Protein AF-A0A6A5WB95-F1 (afdb_monomer_lite)

pLDDT: mean 87.13, std 12.78, range [37.34, 97.69]

Secondary structure (DSSP, 8-state):
--HHHHHHHH--EEEEE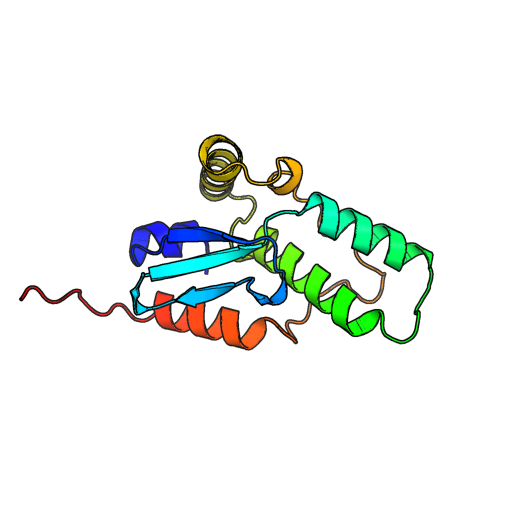S-GGGTTEEEGGGTEEEEE--HHHHHHHHHHHHHT---TTHHHHHHHHHHHHHIIIIIIS-SSHHHHHHHHHHHHHH---GGGG---TTTT--TT-SS---SSSHHHHHHHHHHHH--------

Sequence (141 aa):
LTARKLKRVHGMRSQGTNDMRKHLSLYPETKIVRLYHHSSSLKEYLLVTNESGRIDGDSILRQLALETLDSLQKVLFPLDHKSMILLKSMVLIKNWDPDCVECNSIEYRREDEKEIRYHYLSDRLMALFGEAENRRPHGTW

Structure (mmCIF, N/CA/C/O backbone):
data_AF-A0A6A5WB95-F1
#
_entry.id   AF-A0A6A5WB95-F1
#
loop_
_atom_site.group_PDB
_atom_site.id
_atom_site.type_symbol
_atom_site.label_atom_id
_atom_site.label_alt_id
_atom_site.label_comp_id
_atom_site.label_asym_id
_atom_site.label_entity_id
_atom_site.label_seq_id
_atom_site.pdbx_PDB_ins_code
_atom_site.Cartn_x
_atom_site.Cartn_y
_atom_site.Cartn_z
_atom_site.occupancy
_atom_site.B_iso_or_equiv
_atom_site.auth_seq_id
_atom_site.auth_comp_id
_atom_site.auth_asym_id
_atom_site.auth_atom_id
_atom_site.pdbx_PDB_model_num
ATOM 1 N N . LEU A 1 1 ? -10.510 -3.117 0.787 1.00 84.75 1 LEU A N 1
ATOM 2 C CA . LEU A 1 1 ? -9.758 -2.890 2.048 1.00 84.75 1 LEU A CA 1
ATOM 3 C C . LEU A 1 1 ? -9.152 -1.484 2.002 1.00 84.75 1 LEU A C 1
ATOM 5 O O . LEU A 1 1 ? -8.748 -1.135 0.914 1.00 84.75 1 LEU A O 1
ATOM 9 N N . THR A 1 2 ? -9.124 -0.666 3.070 1.00 91.12 2 THR A N 1
ATOM 10 C CA . THR A 1 2 ? -8.374 0.626 3.082 1.00 91.12 2 THR A CA 1
ATOM 11 C C . THR A 1 2 ? -7.753 0.883 4.454 1.00 91.12 2 THR A C 1
ATOM 13 O O . THR A 1 2 ? -8.318 0.447 5.460 1.00 91.12 2 THR A O 1
ATOM 16 N N . ALA A 1 3 ? -6.656 1.646 4.539 1.00 88.88 3 ALA A N 1
ATOM 17 C CA . ALA A 1 3 ? -6.012 2.000 5.812 1.00 88.88 3 ALA A CA 1
ATOM 18 C C . ALA A 1 3 ? -6.985 2.698 6.776 1.00 88.88 3 ALA A C 1
ATOM 20 O O . ALA A 1 3 ? -6.964 2.472 7.986 1.00 88.88 3 ALA A O 1
ATOM 21 N N . ARG A 1 4 ? -7.916 3.490 6.231 1.00 90.06 4 ARG A N 1
ATOM 22 C CA . ARG A 1 4 ? -9.004 4.099 7.003 1.00 90.06 4 ARG A CA 1
ATOM 23 C C . ARG A 1 4 ? -9.938 3.056 7.614 1.00 90.06 4 ARG A C 1
ATOM 25 O O . ARG A 1 4 ? -10.299 3.190 8.780 1.00 90.06 4 ARG A O 1
ATOM 32 N N . LYS A 1 5 ? -10.369 2.054 6.837 1.00 86.75 5 LYS A N 1
ATOM 33 C CA . LYS A 1 5 ? -11.230 0.970 7.340 1.00 86.75 5 LYS A CA 1
ATOM 34 C C . LYS A 1 5 ? -10.500 0.164 8.417 1.00 86.75 5 LYS A C 1
ATOM 36 O O . LYS A 1 5 ? -11.074 -0.031 9.481 1.00 86.75 5 LYS A O 1
ATOM 41 N N . LEU A 1 6 ? -9.229 -0.176 8.187 1.00 86.38 6 LEU A N 1
ATOM 42 C CA . LEU A 1 6 ? -8.376 -0.864 9.163 1.00 86.38 6 LEU A CA 1
ATOM 43 C C . LEU A 1 6 ? -8.292 -0.093 10.491 1.00 86.38 6 LEU A C 1
ATOM 45 O O . LEU A 1 6 ? -8.568 -0.650 11.552 1.00 86.38 6 LEU A O 1
ATOM 49 N N . LYS A 1 7 ? -8.012 1.216 10.432 1.00 86.56 7 LYS A N 1
ATOM 50 C CA . LYS A 1 7 ? -7.930 2.072 11.625 1.00 86.56 7 LYS A CA 1
ATOM 51 C C . LYS A 1 7 ? -9.268 2.222 12.345 1.00 86.56 7 LYS A C 1
ATOM 53 O O . LYS A 1 7 ? -9.331 2.087 13.560 1.00 86.56 7 LYS A O 1
ATOM 58 N N . ARG A 1 8 ? -10.333 2.547 11.607 1.00 83.19 8 ARG A N 1
ATOM 59 C CA . ARG A 1 8 ? -11.622 2.944 12.193 1.00 83.19 8 ARG A CA 1
ATOM 60 C C . ARG A 1 8 ? -12.456 1.763 12.675 1.00 83.19 8 ARG A C 1
ATOM 62 O O . ARG A 1 8 ? -13.124 1.889 13.689 1.00 83.19 8 ARG A O 1
ATOM 69 N N . VAL A 1 9 ? -12.481 0.671 11.916 1.00 74.62 9 VAL A N 1
ATOM 70 C CA . VAL A 1 9 ? -13.396 -0.453 12.174 1.00 74.62 9 VAL A CA 1
ATOM 71 C C . VAL A 1 9 ? -12.731 -1.515 13.050 1.00 74.62 9 VAL A C 1
ATOM 73 O O . VAL A 1 9 ? -13.402 -2.093 13.893 1.00 74.62 9 VAL A O 1
ATOM 76 N N . HIS A 1 10 ? -11.415 -1.714 12.917 1.00 73.50 10 HIS A N 1
ATOM 77 C CA . HIS A 1 10 ? -10.697 -2.807 13.592 1.00 73.50 10 HIS A CA 1
ATOM 78 C C . HIS A 1 10 ? -9.693 -2.326 14.646 1.00 73.50 10 HIS A C 1
ATOM 80 O O . HIS A 1 10 ? -8.992 -3.131 15.256 1.00 73.50 10 HIS A O 1
ATOM 86 N N . GLY A 1 11 ? -9.584 -1.008 14.859 1.00 83.19 11 GLY A N 1
ATOM 87 C CA . GLY A 1 11 ? -8.620 -0.427 15.797 1.00 83.19 11 GLY A CA 1
ATOM 88 C C . GLY A 1 11 ? -7.160 -0.692 15.418 1.00 83.19 11 GLY A C 1
ATOM 89 O O . GLY A 1 11 ? -6.276 -0.559 16.265 1.00 83.19 11 GLY A O 1
ATOM 90 N N . MET A 1 12 ? -6.889 -1.078 14.167 1.00 89.06 12 MET A N 1
ATOM 91 C CA . MET A 1 12 ? -5.533 -1.383 13.729 1.00 89.06 12 MET A CA 1
ATOM 92 C C . MET A 1 12 ? -4.704 -0.117 13.556 1.00 89.06 12 MET A C 1
ATOM 94 O O . MET A 1 12 ? -5.178 0.919 13.081 1.00 89.06 12 MET A O 1
ATOM 98 N N . ARG A 1 13 ? -3.422 -0.206 13.898 1.00 90.62 13 ARG A N 1
ATOM 99 C CA . ARG A 1 13 ? -2.470 0.894 13.770 1.00 90.62 13 ARG A CA 1
ATOM 100 C C . ARG A 1 13 ? -1.468 0.596 12.666 1.00 90.62 13 ARG A C 1
ATOM 102 O O . ARG A 1 13 ? -0.736 -0.385 12.714 1.00 90.62 13 ARG A O 1
ATOM 109 N N . SER A 1 14 ? -1.395 1.501 11.700 1.00 92.88 14 SER A N 1
ATOM 110 C CA . SER A 1 14 ? -0.343 1.504 10.686 1.00 92.88 14 SER A CA 1
ATOM 111 C C . SER A 1 14 ? 0.994 1.909 11.308 1.00 92.88 14 SER A C 1
ATOM 113 O O . SER A 1 14 ? 1.080 2.985 11.910 1.00 92.88 14 SER A O 1
ATOM 115 N N . GLN A 1 15 ? 2.039 1.105 11.139 1.00 95.06 15 GLN A N 1
ATOM 116 C CA . GLN A 1 15 ? 3.405 1.441 11.543 1.00 95.06 15 GLN A CA 1
ATOM 117 C C . GLN A 1 15 ? 4.335 1.402 10.331 1.00 95.06 15 GLN A C 1
ATOM 119 O O . GLN A 1 15 ? 4.305 0.441 9.568 1.00 95.06 15 GLN A O 1
ATOM 124 N N . GLY A 1 16 ? 5.160 2.43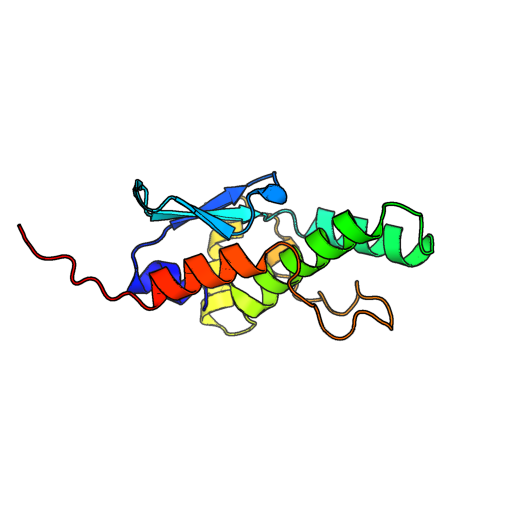8 10.166 1.00 95.56 16 GLY A N 1
ATOM 125 C CA . GLY A 1 16 ? 6.159 2.486 9.100 1.00 95.56 16 GLY A CA 1
ATOM 126 C C . GLY A 1 16 ? 7.191 1.357 9.218 1.00 95.56 16 GLY A C 1
ATOM 127 O O . GLY A 1 16 ? 7.504 0.913 10.325 1.00 95.56 16 GLY A O 1
ATOM 128 N N . THR A 1 17 ? 7.714 0.878 8.092 1.00 96.50 17 THR A N 1
ATOM 129 C CA . THR A 1 17 ? 8.856 -0.045 8.049 1.00 96.50 17 THR A CA 1
ATOM 130 C C . THR A 1 17 ? 9.808 0.312 6.914 1.00 96.50 17 THR A C 1
ATOM 132 O O . THR A 1 17 ? 9.370 0.735 5.850 1.00 96.50 17 THR A O 1
ATOM 135 N N . ASN A 1 18 ? 11.101 0.070 7.126 1.00 95.75 18 ASN A N 1
ATOM 136 C CA . ASN A 1 18 ? 12.150 0.244 6.113 1.00 95.75 18 ASN A CA 1
ATOM 137 C C . ASN A 1 18 ? 12.435 -1.061 5.348 1.00 95.75 18 ASN A C 1
ATOM 139 O O . ASN A 1 18 ? 13.330 -1.121 4.517 1.00 95.75 18 ASN A O 1
ATOM 143 N N . ASP A 1 19 ? 11.687 -2.121 5.656 1.00 94.44 19 ASP A N 1
ATOM 144 C CA . ASP A 1 19 ? 11.827 -3.447 5.062 1.00 94.44 19 ASP A CA 1
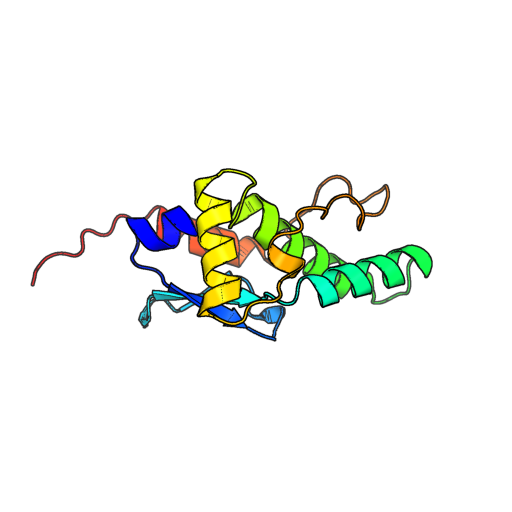ATOM 145 C C . ASP A 1 19 ? 10.579 -3.772 4.231 1.00 94.44 19 ASP A C 1
ATOM 147 O O . ASP A 1 19 ? 9.499 -3.986 4.796 1.00 94.44 19 ASP A O 1
ATOM 151 N N . MET A 1 20 ? 10.722 -3.798 2.899 1.00 92.94 20 MET A N 1
ATOM 152 C CA . MET A 1 20 ? 9.633 -4.134 1.968 1.00 92.94 20 MET A CA 1
ATOM 153 C C . MET A 1 20 ? 9.065 -5.526 2.246 1.00 92.94 20 MET A C 1
ATOM 155 O O . MET A 1 20 ? 7.860 -5.740 2.135 1.00 92.94 20 MET A O 1
ATOM 159 N N . ARG A 1 21 ? 9.896 -6.466 2.719 1.00 91.25 21 ARG A N 1
ATOM 160 C CA . ARG A 1 21 ? 9.457 -7.821 3.074 1.00 91.25 21 ARG A CA 1
ATOM 161 C C . ARG A 1 21 ? 8.530 -7.834 4.276 1.00 91.25 21 ARG A C 1
ATOM 163 O O . ARG A 1 21 ? 7.938 -8.874 4.537 1.00 91.25 21 ARG A O 1
ATOM 170 N N . LYS A 1 22 ? 8.362 -6.720 4.993 1.00 95.19 22 LYS A N 1
ATOM 171 C CA . LYS A 1 22 ? 7.384 -6.557 6.080 1.00 95.19 22 LYS A CA 1
ATOM 172 C C . LYS A 1 22 ? 6.167 -5.731 5.668 1.00 95.19 22 LYS A C 1
ATOM 174 O O . LYS A 1 22 ? 5.285 -5.525 6.494 1.00 95.19 22 LYS A O 1
ATOM 179 N N . HIS A 1 23 ? 6.091 -5.244 4.428 1.00 97.12 23 HIS A N 1
ATOM 180 C CA . HIS A 1 23 ? 4.909 -4.528 3.952 1.00 97.12 23 HIS A CA 1
ATOM 181 C C . HIS A 1 23 ? 3.671 -5.443 4.042 1.00 97.12 23 HIS A C 1
ATOM 183 O O . HIS A 1 23 ? 3.728 -6.621 3.682 1.00 97.12 23 HIS A O 1
ATOM 189 N N . LEU A 1 24 ? 2.575 -4.907 4.585 1.00 96.62 24 LEU A N 1
ATOM 190 C CA . LEU A 1 24 ? 1.312 -5.596 4.894 1.00 96.62 24 LEU A CA 1
ATOM 191 C C . LEU A 1 24 ? 1.394 -6.714 5.940 1.00 96.62 24 LEU A C 1
ATOM 193 O O . LEU A 1 24 ? 0.411 -7.422 6.144 1.00 96.62 24 LEU A O 1
ATOM 197 N N . SER A 1 25 ? 2.513 -6.875 6.647 1.00 95.25 25 SER A N 1
ATOM 198 C CA . SER A 1 25 ? 2.570 -7.830 7.755 1.00 95.25 25 SER A CA 1
ATOM 199 C C . SER A 1 25 ? 1.660 -7.368 8.896 1.00 95.25 25 SER A C 1
ATOM 201 O O . SER A 1 25 ? 1.870 -6.295 9.475 1.00 95.25 25 SER A O 1
ATOM 203 N N . LEU A 1 26 ? 0.654 -8.187 9.204 1.00 93.00 26 LEU A N 1
ATOM 204 C CA . LEU A 1 26 ? -0.259 -8.018 10.329 1.00 93.00 26 LEU A CA 1
ATOM 205 C C . LEU A 1 26 ? 0.312 -8.709 11.570 1.00 93.00 26 LEU A C 1
ATOM 207 O O . LEU A 1 26 ? 0.716 -9.867 11.513 1.00 93.00 26 LEU A O 1
ATOM 211 N N . TYR A 1 27 ? 0.287 -8.003 12.695 1.00 91.75 27 TYR A N 1
ATOM 212 C CA . TYR A 1 27 ? 0.596 -8.523 14.023 1.00 91.75 27 TYR A CA 1
ATOM 213 C C . TYR A 1 27 ? -0.695 -8.495 14.852 1.00 91.75 27 TYR A C 1
ATOM 215 O O . TYR A 1 27 ? -0.996 -7.449 15.441 1.00 91.75 27 TYR A O 1
ATOM 223 N N . PRO A 1 28 ? -1.474 -9.597 14.886 1.00 86.00 28 PRO A N 1
ATOM 224 C CA . PRO A 1 28 ? -2.806 -9.618 15.495 1.00 86.00 28 PRO A CA 1
ATOM 225 C C . PRO A 1 28 ? -2.798 -9.191 16.965 1.00 86.00 28 PRO A C 1
ATOM 227 O O . PRO A 1 28 ? -3.581 -8.330 17.356 1.00 86.00 28 PRO A O 1
ATOM 230 N N . GLU A 1 29 ? -1.824 -9.686 17.734 1.00 87.25 29 GLU A N 1
ATOM 231 C CA . GLU A 1 29 ? -1.670 -9.414 19.173 1.00 87.25 29 GLU A CA 1
ATOM 232 C C . GLU A 1 29 ? -1.581 -7.920 19.505 1.00 87.25 29 GLU A C 1
ATOM 234 O O . GLU A 1 29 ? -2.099 -7.442 20.509 1.00 87.25 29 GLU A O 1
ATOM 239 N N . THR A 1 30 ? -0.928 -7.148 18.635 1.00 89.62 30 THR A N 1
ATOM 240 C CA . THR A 1 30 ? -0.709 -5.708 18.847 1.00 89.62 30 THR A CA 1
ATOM 241 C C . THR A 1 30 ? -1.614 -4.836 17.980 1.00 89.62 30 THR A C 1
ATOM 243 O O . THR A 1 30 ? -1.583 -3.603 18.095 1.00 89.62 30 THR A O 1
ATOM 246 N N . LYS A 1 31 ? -2.409 -5.468 17.104 1.00 90.44 31 LYS A N 1
ATOM 247 C CA . LYS A 1 31 ? -3.193 -4.845 16.032 1.00 90.44 31 LYS A CA 1
ATOM 248 C C . LYS A 1 31 ? -2.357 -3.889 15.175 1.00 90.44 31 LYS A C 1
ATOM 250 O O . LYS A 1 31 ? -2.821 -2.812 14.797 1.00 90.44 31 LYS A O 1
ATOM 255 N N . ILE A 1 32 ? -1.101 -4.242 14.903 1.00 93.50 32 ILE A N 1
ATOM 256 C CA . ILE A 1 32 ? -0.190 -3.424 14.092 1.00 93.50 32 ILE A CA 1
ATOM 257 C C . ILE A 1 32 ? -0.107 -3.988 12.678 1.00 93.50 32 ILE A C 1
ATOM 259 O O . ILE A 1 32 ? 0.070 -5.188 12.492 1.00 93.50 32 ILE A O 1
ATOM 263 N N . VAL A 1 33 ? -0.171 -3.102 11.686 1.00 95.44 33 VAL A N 1
ATOM 264 C CA . VAL A 1 33 ? 0.130 -3.422 10.286 1.00 95.44 33 VAL A CA 1
ATOM 265 C C . VAL A 1 33 ? 1.382 -2.660 9.873 1.00 95.44 33 VAL A C 1
ATOM 267 O O . VAL A 1 33 ? 1.418 -1.429 9.964 1.00 95.44 33 VAL A O 1
ATOM 270 N N . ARG A 1 34 ? 2.417 -3.379 9.432 1.00 96.94 34 ARG A N 1
ATOM 271 C CA . ARG A 1 34 ? 3.667 -2.785 8.937 1.00 96.94 34 ARG A CA 1
ATOM 272 C C . ARG A 1 34 ? 3.485 -2.311 7.502 1.00 96.94 34 ARG A C 1
ATOM 274 O O . ARG A 1 34 ? 3.128 -3.095 6.632 1.00 96.94 34 ARG A O 1
ATOM 281 N N . LEU A 1 35 ? 3.758 -1.038 7.249 1.00 97.38 35 LEU A N 1
ATOM 282 C CA . LEU A 1 35 ? 3.639 -0.417 5.936 1.00 97.38 35 LEU A CA 1
ATOM 283 C C . LEU A 1 35 ? 4.977 0.185 5.534 1.00 97.38 35 LEU A C 1
ATOM 285 O O . LEU A 1 35 ? 5.484 1.100 6.180 1.00 97.38 35 LEU A O 1
ATOM 289 N N . TYR A 1 36 ? 5.569 -0.378 4.486 1.00 97.69 36 TYR A N 1
ATOM 290 C CA . TYR A 1 36 ? 6.694 0.255 3.812 1.00 97.69 36 TYR A CA 1
ATOM 291 C C . TYR A 1 36 ? 6.259 1.606 3.246 1.00 97.69 36 TYR A C 1
ATOM 293 O O . TYR A 1 36 ? 5.194 1.680 2.632 1.00 97.69 36 TYR A O 1
ATOM 301 N N . HIS A 1 37 ? 7.054 2.645 3.497 1.00 96.38 37 HIS A N 1
ATOM 302 C CA . HIS A 1 37 ? 6.670 4.028 3.217 1.00 96.38 37 HIS A CA 1
ATOM 303 C C . HIS A 1 37 ? 7.711 4.828 2.437 1.00 96.38 37 HIS A C 1
ATOM 305 O O . HIS A 1 37 ? 7.452 5.989 2.184 1.00 96.38 37 HIS A O 1
ATOM 311 N N . HIS A 1 38 ? 8.872 4.281 2.071 1.00 96.81 38 HIS A N 1
ATOM 312 C CA . HIS A 1 38 ? 9.865 5.021 1.271 1.00 96.81 38 HIS A CA 1
ATOM 313 C C . HIS A 1 38 ? 9.504 4.951 -0.215 1.00 96.81 38 HIS A C 1
ATOM 315 O O . HIS A 1 38 ? 10.143 4.244 -0.993 1.00 96.81 38 HIS A O 1
ATOM 321 N N . SER A 1 39 ? 8.400 5.597 -0.597 1.00 95.31 39 SER A N 1
ATOM 322 C CA . SER A 1 39 ? 7.886 5.530 -1.967 1.00 95.31 39 SER A CA 1
ATOM 323 C C . SER A 1 39 ? 8.839 6.163 -2.976 1.00 95.31 39 SER A C 1
ATOM 325 O O . SER A 1 39 ? 8.948 5.622 -4.071 1.00 95.31 39 SER A O 1
ATOM 327 N N . SER A 1 40 ? 9.598 7.196 -2.599 1.00 95.50 40 SER A N 1
ATOM 328 C CA . SER A 1 40 ? 10.626 7.790 -3.464 1.00 95.50 40 SER A CA 1
ATOM 329 C C . SER A 1 40 ? 11.675 6.752 -3.866 1.00 95.50 40 SER A C 1
ATOM 331 O O . SER A 1 40 ? 12.004 6.617 -5.041 1.00 95.50 40 SER A O 1
ATOM 333 N N . SER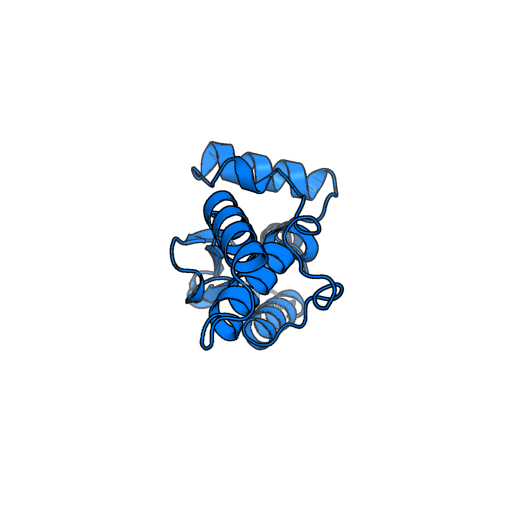 A 1 41 ? 12.122 5.931 -2.910 1.00 94.94 41 SER A N 1
ATOM 334 C CA . SER A 1 41 ? 13.075 4.845 -3.159 1.00 94.94 41 SER A CA 1
ATOM 335 C C . SER A 1 41 ? 12.494 3.751 -4.060 1.00 94.94 41 SER A C 1
ATOM 337 O O . SER A 1 41 ? 13.208 3.219 -4.906 1.00 94.94 41 SER A O 1
ATOM 339 N N . LEU A 1 42 ? 11.203 3.420 -3.910 1.00 94.62 42 LEU A N 1
ATOM 340 C CA . LEU A 1 42 ? 10.529 2.472 -4.809 1.00 94.62 42 LEU A CA 1
ATOM 341 C C . LEU A 1 42 ? 10.454 3.019 -6.229 1.00 94.62 42 LEU A C 1
ATOM 343 O O . LEU A 1 42 ? 10.768 2.305 -7.171 1.00 94.62 42 LEU A O 1
ATOM 347 N N . LYS A 1 43 ? 10.028 4.273 -6.374 1.00 95.06 43 LYS A N 1
ATOM 348 C CA . LYS A 1 43 ? 9.877 4.940 -7.665 1.00 95.06 43 LYS A CA 1
ATOM 349 C C . LYS A 1 43 ? 11.208 5.021 -8.402 1.00 95.06 43 LYS A C 1
ATOM 351 O O . LYS A 1 43 ? 11.271 4.598 -9.548 1.00 95.06 43 LYS A O 1
ATOM 356 N N . GLU A 1 44 ? 12.270 5.449 -7.725 1.00 93.50 44 GLU A N 1
ATOM 357 C CA . GLU A 1 44 ? 13.623 5.499 -8.291 1.00 93.50 44 GLU A CA 1
ATOM 358 C C . GLU A 1 44 ? 14.102 4.113 -8.741 1.00 93.50 44 GLU A C 1
ATOM 360 O O . GLU A 1 44 ? 14.538 3.934 -9.876 1.00 93.50 44 GLU A O 1
ATOM 365 N N . TYR A 1 45 ? 13.945 3.092 -7.890 1.00 92.12 45 TYR A N 1
ATOM 366 C CA . TYR A 1 45 ? 14.290 1.718 -8.257 1.00 92.12 45 TYR A CA 1
ATOM 367 C C . TYR A 1 45 ? 13.498 1.235 -9.483 1.00 92.12 45 TYR A C 1
ATOM 369 O O . TYR A 1 45 ? 14.051 0.597 -10.381 1.00 92.12 45 TYR A O 1
ATOM 377 N N . LEU A 1 46 ? 12.207 1.561 -9.556 1.00 92.25 46 LEU A N 1
ATOM 378 C CA . LEU A 1 46 ? 11.367 1.214 -10.696 1.00 92.25 46 LEU A CA 1
ATOM 379 C C . LEU A 1 46 ? 11.738 1.991 -11.966 1.00 92.25 46 LEU A C 1
ATOM 381 O O . LEU A 1 46 ? 11.600 1.415 -13.041 1.00 92.25 46 LEU A O 1
ATOM 385 N N . LEU A 1 47 ? 12.223 3.234 -11.871 1.00 91.06 47 LEU A N 1
ATOM 386 C CA . LEU A 1 47 ? 12.754 3.989 -13.014 1.00 91.06 47 LEU A CA 1
ATOM 387 C C . LEU A 1 47 ? 14.026 3.339 -13.554 1.00 91.06 47 LEU A C 1
ATOM 389 O O . LEU A 1 47 ? 14.070 2.963 -14.723 1.00 91.06 47 LEU A O 1
ATOM 393 N N . VAL A 1 48 ? 15.018 3.122 -12.688 1.00 89.38 48 VAL A N 1
ATOM 394 C CA . VAL A 1 48 ? 16.316 2.541 -13.070 1.00 89.38 48 VAL A CA 1
ATOM 395 C C . VAL A 1 48 ? 16.131 1.175 -13.722 1.00 89.38 48 VAL A C 1
ATOM 397 O O . VAL A 1 48 ? 16.704 0.889 -14.772 1.00 89.38 48 VAL A O 1
ATOM 400 N N . THR A 1 49 ? 15.280 0.335 -13.131 1.00 87.75 49 THR A N 1
ATOM 401 C CA . THR A 1 49 ? 14.995 -0.991 -13.689 1.00 87.75 49 THR A CA 1
ATOM 402 C C . THR A 1 49 ? 14.094 -0.929 -14.920 1.00 87.75 49 THR A C 1
ATOM 404 O O . THR A 1 49 ? 14.017 -1.902 -15.657 1.00 87.75 49 THR A O 1
ATOM 407 N N . ASN A 1 50 ? 13.411 0.182 -15.207 1.00 83.88 50 ASN A N 1
ATOM 408 C CA . ASN A 1 50 ? 12.684 0.337 -16.468 1.00 83.88 50 ASN A CA 1
ATOM 409 C C . ASN A 1 50 ? 13.654 0.529 -17.646 1.00 83.88 50 ASN A C 1
ATOM 411 O O . ASN A 1 50 ? 13.477 -0.084 -18.696 1.00 83.88 50 ASN A O 1
ATOM 415 N N . GLU A 1 51 ? 14.702 1.329 -17.441 1.00 77.31 51 GLU A N 1
ATOM 416 C CA . GLU A 1 51 ? 15.677 1.711 -18.469 1.00 77.31 51 GLU A CA 1
ATOM 417 C C . GLU A 1 51 ? 16.709 0.615 -18.778 1.00 77.31 51 GLU A C 1
ATOM 419 O O . GLU A 1 51 ? 17.161 0.488 -19.915 1.00 77.31 51 GLU A O 1
ATOM 424 N N . SER A 1 52 ? 17.072 -0.208 -17.790 1.00 65.94 52 SER A N 1
ATOM 425 C CA . SER A 1 52 ? 18.170 -1.182 -17.894 1.00 65.94 52 SER A CA 1
ATOM 426 C C . SER A 1 52 ? 17.840 -2.483 -18.651 1.00 65.94 52 SER A C 1
ATOM 428 O O . SER A 1 52 ? 18.707 -3.345 -18.804 1.00 65.94 52 SER A O 1
ATOM 430 N N . GLY A 1 53 ? 16.611 -2.648 -19.155 1.00 63.88 53 GLY A N 1
ATOM 431 C CA . GLY A 1 53 ? 16.146 -3.905 -19.754 1.00 63.88 53 GLY A CA 1
ATOM 432 C C . GLY A 1 53 ? 15.897 -5.015 -18.716 1.00 63.88 53 GLY A C 1
ATOM 433 O O . GLY A 1 53 ? 15.990 -4.813 -17.507 1.00 63.88 53 GLY A O 1
ATOM 434 N N . ARG A 1 54 ? 15.496 -6.217 -19.155 1.00 62.00 54 ARG A N 1
ATOM 435 C CA . ARG A 1 54 ? 15.295 -7.363 -18.246 1.00 62.00 54 ARG A CA 1
ATOM 436 C C . ARG A 1 54 ? 16.655 -7.927 -17.822 1.00 62.00 54 ARG A C 1
ATOM 438 O O . ARG A 1 54 ? 17.202 -8.776 -18.514 1.00 62.00 54 ARG A O 1
ATOM 445 N N . ILE A 1 55 ? 17.185 -7.464 -16.694 1.00 58.56 55 ILE A N 1
ATOM 446 C CA . ILE A 1 55 ? 18.318 -8.116 -16.030 1.00 58.56 55 ILE A CA 1
ATOM 447 C C . ILE A 1 55 ? 17.792 -9.379 -15.326 1.00 58.56 55 ILE A C 1
ATOM 449 O O . ILE A 1 55 ? 16.775 -9.337 -14.627 1.00 58.56 55 ILE A O 1
ATOM 453 N N . ASP A 1 56 ? 18.454 -10.522 -15.508 1.00 48.66 56 ASP A N 1
ATOM 454 C CA . ASP A 1 56 ? 18.097 -11.754 -14.799 1.00 48.66 56 ASP A CA 1
ATOM 455 C C . ASP A 1 56 ? 18.243 -11.552 -13.279 1.00 48.66 56 ASP A C 1
ATOM 457 O O . ASP A 1 56 ? 19.308 -11.201 -12.776 1.00 48.66 56 ASP A O 1
ATOM 461 N N . GLY A 1 57 ? 17.139 -11.729 -12.543 1.00 54.22 57 GLY A N 1
ATOM 462 C CA . GLY A 1 57 ? 17.037 -11.479 -11.095 1.00 54.22 57 GLY A CA 1
ATOM 463 C C . GLY A 1 57 ? 16.240 -10.225 -10.707 1.00 54.22 57 GLY A C 1
ATOM 464 O O . GLY A 1 57 ? 15.717 -10.162 -9.592 1.00 54.22 57 GLY A O 1
ATOM 465 N N . ASP A 1 58 ? 16.048 -9.280 -11.631 1.00 61.97 58 ASP A N 1
ATOM 466 C CA . ASP A 1 58 ? 15.301 -8.038 -11.379 1.00 61.97 58 ASP A CA 1
ATOM 467 C C . ASP A 1 58 ? 13.790 -8.281 -11.245 1.00 61.97 58 ASP A C 1
ATOM 469 O O . ASP A 1 58 ? 13.085 -7.528 -10.578 1.00 61.97 58 ASP A O 1
ATOM 473 N N . SER A 1 59 ? 13.271 -9.366 -11.831 1.00 75.19 59 SER A N 1
ATOM 474 C CA . SER A 1 59 ? 11.826 -9.618 -11.880 1.00 75.19 59 SER A CA 1
ATOM 475 C C . SER A 1 59 ? 11.192 -9.749 -10.494 1.00 75.19 59 SER A C 1
ATOM 477 O O . SER A 1 59 ? 10.095 -9.243 -10.288 1.00 75.19 59 SER A O 1
ATOM 479 N N . ILE A 1 60 ? 11.871 -10.368 -9.522 1.00 85.81 60 ILE A N 1
ATOM 480 C CA . ILE A 1 60 ? 11.314 -10.600 -8.180 1.00 85.81 60 ILE A CA 1
ATOM 481 C C . ILE A 1 60 ? 11.234 -9.294 -7.387 1.00 85.81 60 ILE A C 1
ATOM 483 O O . ILE A 1 60 ? 10.184 -8.961 -6.838 1.00 85.81 60 ILE A O 1
ATOM 487 N N . LEU A 1 61 ? 12.345 -8.557 -7.314 1.00 88.50 61 LEU A N 1
ATOM 488 C CA . LEU A 1 61 ? 12.421 -7.315 -6.545 1.00 88.50 61 LEU A CA 1
ATOM 489 C C . LEU A 1 61 ? 11.597 -6.206 -7.199 1.00 88.50 61 LEU A C 1
ATOM 491 O O . LEU A 1 61 ? 10.871 -5.510 -6.488 1.00 88.50 61 LEU A O 1
ATOM 495 N N . ARG A 1 62 ? 11.626 -6.097 -8.535 1.00 91.62 62 ARG A N 1
ATOM 496 C CA . ARG A 1 62 ? 10.757 -5.191 -9.295 1.00 91.62 62 ARG A CA 1
ATOM 497 C C . ARG A 1 62 ? 9.289 -5.504 -9.054 1.00 91.62 62 ARG A C 1
ATOM 499 O O . ARG A 1 62 ? 8.530 -4.599 -8.720 1.00 91.62 62 ARG A O 1
ATOM 506 N N . GLN A 1 63 ? 8.896 -6.775 -9.130 1.00 91.38 63 GLN A N 1
ATOM 507 C CA . GLN A 1 63 ? 7.516 -7.176 -8.869 1.00 91.38 63 GLN A CA 1
ATOM 508 C C . GLN A 1 63 ? 7.089 -6.846 -7.433 1.00 91.38 63 GLN A C 1
ATOM 510 O O . GLN A 1 63 ? 6.022 -6.272 -7.228 1.00 91.38 63 GLN A O 1
ATOM 515 N N . LEU A 1 64 ? 7.928 -7.131 -6.433 1.00 93.75 64 LEU A N 1
ATOM 516 C CA . LEU A 1 64 ? 7.636 -6.774 -5.044 1.00 93.75 64 LEU A CA 1
ATOM 517 C C . LEU A 1 64 ? 7.526 -5.252 -4.853 1.00 93.75 64 LEU A C 1
ATOM 519 O O . LEU A 1 64 ? 6.658 -4.795 -4.106 1.00 93.75 64 LEU A O 1
ATOM 523 N N . ALA A 1 65 ? 8.375 -4.466 -5.518 1.00 94.75 65 ALA A N 1
ATOM 524 C CA . ALA A 1 65 ? 8.324 -3.007 -5.483 1.00 94.75 65 ALA A CA 1
ATOM 525 C C . ALA A 1 65 ? 7.029 -2.469 -6.114 1.00 94.75 65 ALA A C 1
ATOM 527 O O . ALA A 1 65 ? 6.368 -1.620 -5.512 1.00 94.75 65 ALA A O 1
ATOM 528 N N . LEU A 1 66 ? 6.622 -3.011 -7.268 1.00 94.44 66 LEU A N 1
ATOM 529 C CA . LEU A 1 66 ? 5.356 -2.683 -7.930 1.00 94.44 66 LEU A CA 1
ATOM 530 C C . LEU A 1 66 ? 4.152 -3.022 -7.051 1.00 94.44 66 LEU A C 1
ATOM 532 O O . LEU A 1 66 ? 3.287 -2.171 -6.850 1.00 94.44 66 LEU A O 1
ATOM 536 N N . GLU A 1 67 ? 4.107 -4.234 -6.494 1.00 95.25 67 GLU A N 1
ATOM 537 C CA . GLU A 1 67 ? 3.038 -4.652 -5.587 1.00 95.25 67 GLU A CA 1
ATOM 538 C C . GLU A 1 67 ? 2.971 -3.752 -4.354 1.00 95.25 67 GLU A C 1
ATOM 540 O O . GLU A 1 67 ? 1.880 -3.334 -3.977 1.00 95.25 67 GLU A O 1
ATOM 545 N N . THR A 1 68 ? 4.123 -3.416 -3.762 1.00 96.50 68 THR A N 1
ATOM 546 C CA . THR A 1 68 ? 4.225 -2.545 -2.580 1.00 96.50 68 THR A CA 1
ATOM 547 C C . THR A 1 68 ? 3.712 -1.138 -2.878 1.00 96.50 68 THR A C 1
ATOM 549 O O . THR A 1 68 ? 2.930 -0.586 -2.099 1.00 96.50 68 THR A O 1
ATOM 552 N N . LEU A 1 69 ? 4.134 -0.549 -4.001 1.00 95.69 69 LEU A N 1
ATOM 553 C CA . LEU A 1 69 ? 3.711 0.790 -4.400 1.00 95.69 69 LEU A CA 1
ATOM 554 C C . LEU A 1 69 ? 2.212 0.815 -4.73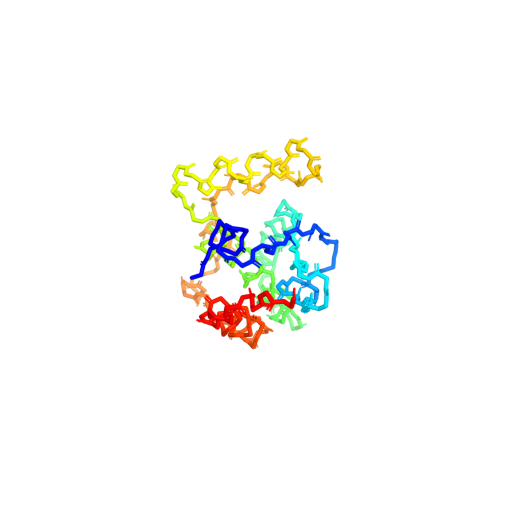9 1.00 95.69 69 LEU A C 1
ATOM 556 O O . LEU A 1 69 ? 1.492 1.700 -4.273 1.00 95.69 69 LEU A O 1
ATOM 560 N N . ASP A 1 70 ? 1.723 -0.177 -5.489 1.00 94.50 70 ASP A N 1
ATOM 561 C CA . ASP A 1 70 ? 0.309 -0.287 -5.862 1.00 94.50 70 ASP A CA 1
ATOM 562 C C . ASP A 1 70 ? -0.581 -0.537 -4.633 1.00 94.50 70 ASP A C 1
ATOM 564 O O . ASP A 1 70 ? -1.572 0.171 -4.440 1.00 94.50 70 ASP A O 1
ATOM 568 N N . SER A 1 71 ? -0.202 -1.441 -3.717 1.00 95.44 71 SER A N 1
ATOM 569 C CA . SER A 1 71 ? -0.979 -1.669 -2.491 1.00 95.44 71 SER A CA 1
ATOM 570 C C . SER A 1 71 ? -0.988 -0.457 -1.569 1.00 95.44 71 SER A C 1
ATOM 572 O O . SER A 1 71 ? -2.014 -0.169 -0.947 1.00 95.44 71 SER A O 1
ATOM 574 N N . LEU A 1 72 ? 0.116 0.287 -1.480 1.00 95.31 72 LEU A N 1
ATOM 575 C CA . LEU A 1 72 ? 0.156 1.519 -0.701 1.00 95.31 72 LEU A CA 1
ATOM 576 C C . LEU A 1 72 ? -0.798 2.570 -1.292 1.00 95.31 72 LEU A C 1
ATOM 578 O O . LEU A 1 72 ? -1.662 3.077 -0.574 1.00 95.31 72 LEU A O 1
ATOM 582 N N . GLN A 1 73 ? -0.683 2.858 -2.590 1.00 93.12 73 GLN A N 1
ATOM 583 C CA . GLN A 1 73 ? -1.378 3.981 -3.230 1.00 93.12 73 GLN A CA 1
ATOM 584 C C . GLN A 1 73 ? -2.824 3.677 -3.640 1.00 93.12 73 GLN A C 1
ATOM 586 O O . GLN A 1 73 ? -3.676 4.556 -3.579 1.00 93.12 73 GLN A O 1
ATOM 591 N N . LYS A 1 74 ? -3.142 2.450 -4.057 1.00 92.31 74 LYS A N 1
ATOM 592 C CA . LYS A 1 74 ? -4.480 2.116 -4.577 1.00 92.31 74 LYS A CA 1
ATOM 593 C C . LYS A 1 74 ? -5.333 1.344 -3.589 1.00 92.31 74 LYS A C 1
ATOM 595 O O . LYS A 1 74 ? -6.537 1.581 -3.507 1.00 92.31 74 LYS A O 1
ATOM 600 N N . VAL A 1 75 ? -4.728 0.437 -2.822 1.00 93.50 75 VAL A N 1
ATOM 601 C CA . VAL A 1 75 ? -5.473 -0.381 -1.855 1.00 93.50 75 VAL A CA 1
ATOM 602 C C . VAL A 1 75 ? -5.611 0.356 -0.525 1.00 93.50 75 VAL A C 1
ATOM 604 O O . VAL A 1 75 ? -6.717 0.562 -0.026 1.00 93.50 75 VAL A O 1
ATOM 607 N N . LEU A 1 76 ? -4.503 0.776 0.082 1.00 94.00 76 LEU A N 1
ATOM 608 C CA . LEU A 1 76 ? -4.518 1.340 1.429 1.00 94.00 76 LEU A CA 1
ATOM 609 C C . LEU A 1 76 ? -4.928 2.809 1.463 1.00 94.00 76 LEU A C 1
ATOM 611 O O . LEU A 1 76 ? -5.750 3.174 2.314 1.00 94.00 76 LEU A O 1
ATOM 615 N N . PHE A 1 77 ? -4.385 3.621 0.557 1.00 94.50 77 PHE A N 1
ATOM 616 C CA . PHE A 1 77 ? -4.613 5.063 0.497 1.00 94.50 77 PHE A CA 1
ATOM 617 C C . PHE A 1 77 ? -5.100 5.525 -0.884 1.00 94.50 77 PHE A C 1
ATOM 619 O O . PHE A 1 77 ? -4.436 6.348 -1.506 1.00 94.50 77 PHE A O 1
ATOM 626 N N . PRO A 1 78 ? -6.265 5.041 -1.358 1.00 93.50 78 PRO A N 1
ATOM 627 C CA . PRO A 1 78 ? -6.822 5.493 -2.631 1.00 93.50 78 PRO A CA 1
ATOM 628 C C . PRO A 1 78 ? -7.031 7.014 -2.646 1.00 93.50 78 PRO A C 1
ATOM 630 O O . PRO A 1 78 ? -7.174 7.638 -1.594 1.00 93.50 78 PRO A O 1
ATOM 633 N N . LEU A 1 79 ? -7.143 7.599 -3.842 1.00 91.56 79 LEU A N 1
ATOM 634 C CA . LEU A 1 79 ? -7.261 9.048 -4.093 1.00 91.56 79 LEU A CA 1
ATOM 635 C C . LEU A 1 79 ? -8.521 9.736 -3.516 1.00 91.56 79 LEU A C 1
ATOM 637 O O . LEU A 1 79 ? -8.821 10.882 -3.848 1.00 91.56 79 LEU A O 1
ATOM 641 N N . ASP A 1 80 ? -9.275 9.080 -2.631 1.00 93.25 80 ASP A N 1
ATOM 642 C CA . ASP A 1 80 ? -10.381 9.714 -1.926 1.00 93.25 80 ASP A CA 1
ATOM 643 C C . ASP A 1 80 ? -9.883 10.688 -0.849 1.00 93.25 80 ASP A C 1
ATOM 645 O O . ASP A 1 80 ? -8.930 10.422 -0.112 1.00 93.25 80 ASP A O 1
ATOM 649 N N . HIS A 1 81 ? -10.592 11.809 -0.707 1.00 92.75 81 HIS A N 1
ATOM 650 C CA . HIS A 1 81 ? -10.229 12.914 0.183 1.00 92.75 81 HIS A CA 1
ATOM 651 C C . HIS A 1 81 ? -9.834 12.471 1.605 1.00 92.75 81 HIS A C 1
ATOM 653 O O . HIS A 1 81 ? -8.853 12.953 2.170 1.00 92.75 81 HIS A O 1
ATOM 659 N N . LYS A 1 82 ? -10.560 11.511 2.194 1.00 93.56 82 LYS A N 1
ATOM 660 C CA . LYS A 1 82 ? -10.315 11.068 3.576 1.00 93.56 82 LYS A CA 1
ATOM 661 C C . LYS A 1 82 ? -9.073 10.182 3.685 1.00 93.56 82 LYS A C 1
ATOM 663 O O . LYS A 1 82 ? -8.382 10.242 4.701 1.00 93.56 82 LYS A O 1
ATOM 668 N N . SER A 1 83 ? -8.809 9.344 2.685 1.00 93.81 83 SER A N 1
ATOM 669 C CA . SER A 1 83 ? -7.587 8.535 2.625 1.00 93.81 83 SER A CA 1
ATOM 670 C C . SER A 1 83 ? -6.357 9.424 2.438 1.00 93.81 83 SER A C 1
ATOM 672 O O . SER A 1 83 ? -5.376 9.243 3.157 1.00 93.81 83 SER A O 1
ATOM 674 N N . MET A 1 84 ? -6.456 10.464 1.605 1.00 94.44 84 MET A N 1
ATOM 675 C CA . MET A 1 84 ? -5.383 11.448 1.421 1.00 94.44 84 MET A CA 1
ATOM 676 C C . MET A 1 84 ? -5.110 12.282 2.679 1.00 94.44 84 MET A C 1
ATOM 678 O O . MET A 1 84 ? -3.950 12.493 3.026 1.00 94.44 84 MET A O 1
ATOM 682 N N . ILE A 1 85 ? -6.144 12.711 3.418 1.00 94.88 85 ILE A N 1
ATOM 683 C CA . ILE A 1 85 ? -5.957 13.365 4.729 1.00 94.88 85 ILE A CA 1
ATOM 684 C C . ILE A 1 85 ? -5.214 12.438 5.694 1.00 94.88 85 ILE A C 1
ATOM 686 O O . ILE A 1 85 ? -4.274 12.861 6.370 1.00 94.88 85 ILE A O 1
ATOM 690 N N . LEU A 1 86 ? -5.619 11.164 5.760 1.00 94.44 86 LEU A N 1
ATOM 691 C CA . LEU A 1 86 ? -4.959 10.191 6.623 1.00 94.44 86 LEU A CA 1
ATOM 692 C C . LEU A 1 86 ? -3.492 10.011 6.220 1.00 94.44 86 LEU A C 1
ATOM 694 O O . LEU A 1 86 ? -2.638 10.012 7.101 1.00 94.44 86 LEU A O 1
ATOM 698 N N . LEU A 1 87 ? -3.191 9.899 4.927 1.00 94.94 87 LEU A N 1
ATOM 699 C CA . LEU A 1 87 ? -1.826 9.741 4.431 1.00 94.94 87 LEU A CA 1
ATOM 700 C C . LEU A 1 87 ? -0.950 10.959 4.749 1.00 94.94 87 LEU A C 1
ATOM 702 O O . LEU A 1 87 ? 0.117 10.796 5.335 1.00 94.94 87 LEU A O 1
ATOM 706 N N . LYS A 1 88 ? -1.445 12.177 4.490 1.00 95.56 88 LYS A N 1
ATOM 707 C CA . LYS A 1 88 ? -0.771 13.430 4.875 1.00 95.56 88 LYS A CA 1
ATOM 708 C C . LYS A 1 88 ? -0.479 13.477 6.376 1.00 95.56 88 LYS A C 1
ATOM 710 O O . LYS A 1 88 ? 0.606 13.878 6.779 1.00 95.56 88 LYS A O 1
ATOM 715 N N . SER A 1 89 ? -1.407 12.999 7.212 1.00 95.06 89 SER A N 1
ATOM 716 C CA . SER A 1 89 ? -1.162 12.904 8.657 1.00 95.06 89 SER A CA 1
ATOM 717 C C . SER A 1 89 ? -0.055 11.904 9.014 1.00 95.06 89 SER A C 1
ATOM 719 O O . SER A 1 89 ? 0.663 12.133 9.980 1.00 95.06 89 SER A O 1
ATOM 721 N N . MET A 1 90 ? 0.123 10.818 8.249 1.00 94.75 90 MET A N 1
ATOM 722 C CA . MET A 1 90 ? 1.227 9.873 8.474 1.00 94.75 90 MET A CA 1
ATOM 723 C C . MET A 1 90 ? 2.574 10.496 8.101 1.00 94.75 90 MET A C 1
ATOM 725 O O . MET A 1 90 ? 3.526 10.333 8.855 1.00 94.75 90 MET A O 1
ATOM 729 N N . VAL A 1 91 ? 2.640 11.255 7.004 1.00 95.69 91 VAL A N 1
ATOM 730 C CA . VAL A 1 91 ? 3.840 12.021 6.622 1.00 95.69 91 VAL A CA 1
ATOM 731 C C . VAL A 1 91 ? 4.216 13.009 7.725 1.00 95.69 91 VAL A C 1
ATOM 733 O O . VAL A 1 91 ? 5.320 12.944 8.253 1.00 95.69 91 VAL A O 1
ATOM 736 N N . LEU A 1 92 ? 3.268 13.845 8.157 1.00 94.69 92 LEU A N 1
ATOM 737 C CA . LEU A 1 92 ? 3.526 14.892 9.151 1.00 94.69 92 LEU A CA 1
ATOM 738 C C . LEU A 1 92 ? 3.841 14.347 10.551 1.00 94.69 92 LEU A C 1
ATOM 740 O O . LEU A 1 92 ? 4.738 14.847 11.218 1.00 94.69 92 LEU A O 1
ATOM 744 N N . ILE A 1 93 ? 3.087 13.350 11.023 1.00 93.12 93 ILE A N 1
ATOM 745 C CA . ILE A 1 93 ? 3.156 12.899 12.425 1.00 93.12 93 ILE A CA 1
ATOM 746 C C . ILE A 1 93 ? 4.135 11.735 12.594 1.00 93.12 93 ILE A C 1
ATOM 748 O O . ILE A 1 93 ? 4.749 11.593 13.648 1.00 93.12 93 ILE A O 1
ATOM 752 N N . LYS A 1 94 ? 4.255 10.858 11.591 1.00 90.94 94 LYS A N 1
ATOM 753 C CA . LYS A 1 94 ? 5.062 9.628 11.675 1.00 90.94 94 LYS A CA 1
ATOM 754 C C . LYS A 1 94 ? 6.327 9.669 10.831 1.00 90.94 94 LYS A C 1
ATOM 756 O O . LYS A 1 94 ? 6.980 8.633 10.721 1.00 90.94 94 LYS A O 1
ATOM 761 N N . ASN A 1 95 ? 6.655 10.826 10.257 1.00 92.38 95 ASN A N 1
ATOM 762 C CA . ASN A 1 95 ? 7.838 11.020 9.425 1.00 92.38 95 ASN A CA 1
ATOM 763 C C . ASN A 1 95 ? 7.918 9.998 8.278 1.00 92.38 95 ASN A C 1
ATOM 765 O O . ASN A 1 95 ? 8.969 9.416 8.008 1.00 92.38 95 ASN A O 1
ATOM 769 N N . TRP A 1 96 ? 6.769 9.703 7.664 1.00 95.81 96 TRP A N 1
ATOM 770 C CA . TRP A 1 96 ? 6.750 8.934 6.423 1.00 95.81 96 TRP A CA 1
ATOM 771 C C . TRP A 1 96 ? 7.308 9.777 5.283 1.00 95.81 96 TRP A C 1
ATOM 773 O O . TRP A 1 96 ? 7.304 11.003 5.360 1.00 95.81 96 TRP A O 1
ATOM 783 N N . ASP A 1 97 ? 7.754 9.103 4.226 1.00 96.25 97 ASP A N 1
ATOM 784 C CA . ASP A 1 97 ? 8.281 9.766 3.038 1.00 96.25 97 ASP A CA 1
ATOM 785 C C . ASP A 1 97 ? 7.230 10.737 2.477 1.00 96.25 97 ASP A C 1
ATOM 787 O O . ASP A 1 97 ? 6.096 10.308 2.219 1.00 96.25 97 ASP A O 1
ATOM 791 N N . PRO A 1 98 ? 7.564 12.027 2.295 1.00 95.19 98 PRO A N 1
ATOM 792 C CA . PRO A 1 98 ? 6.661 12.988 1.680 1.00 95.19 98 PRO A CA 1
ATOM 793 C C . PRO A 1 98 ? 6.149 12.533 0.316 1.00 95.19 98 PRO A C 1
ATOM 795 O O . PRO A 1 98 ? 4.986 12.775 0.009 1.00 95.19 98 PRO A O 1
ATOM 798 N N . ASP A 1 99 ? 6.961 11.801 -0.450 1.00 94.62 99 ASP A N 1
ATOM 799 C CA . ASP A 1 99 ? 6.600 11.288 -1.771 1.00 94.62 99 ASP A CA 1
ATOM 800 C C . ASP A 1 99 ? 5.413 10.299 -1.740 1.00 94.62 99 ASP A C 1
ATOM 802 O O . ASP A 1 99 ? 4.768 10.059 -2.762 1.00 94.62 99 ASP A O 1
ATOM 806 N N . CYS A 1 100 ? 5.030 9.781 -0.564 1.00 93.31 100 CYS A N 1
ATOM 807 C CA . CYS A 1 100 ? 3.863 8.906 -0.435 1.00 93.31 100 CYS A CA 1
ATOM 808 C C . CYS A 1 100 ? 2.578 9.563 -0.955 1.00 93.31 100 CYS A C 1
ATOM 810 O O . CYS A 1 100 ? 1.679 8.856 -1.412 1.00 93.31 100 CYS A O 1
ATOM 812 N N . VAL A 1 101 ? 2.462 10.893 -0.855 1.00 92.50 101 VAL A N 1
ATOM 813 C CA . VAL A 1 101 ? 1.269 11.630 -1.304 1.00 92.50 101 VAL A CA 1
ATOM 814 C C . VAL A 1 101 ? 1.204 11.788 -2.824 1.00 92.50 101 VAL A C 1
ATOM 816 O O . VAL A 1 101 ? 0.120 12.043 -3.347 1.00 92.50 101 VAL A O 1
ATOM 819 N N . GLU A 1 102 ? 2.327 11.603 -3.518 1.00 90.19 102 GLU A N 1
ATOM 820 C CA . GLU A 1 102 ? 2.427 11.681 -4.972 1.00 90.19 102 GLU A CA 1
ATOM 821 C C . GLU A 1 102 ? 1.990 10.344 -5.583 1.00 90.19 102 GLU A C 1
ATOM 823 O O . GLU A 1 102 ? 2.728 9.353 -5.609 1.00 90.19 102 GLU A O 1
ATOM 828 N N . CYS A 1 103 ? 0.739 10.292 -6.042 1.00 79.62 103 CYS A N 1
ATOM 829 C CA . CYS A 1 103 ? 0.129 9.086 -6.593 1.00 79.62 103 CYS A CA 1
ATOM 830 C C . CYS A 1 103 ? 0.302 9.017 -8.116 1.00 79.62 103 CYS A C 1
ATOM 832 O O . CYS A 1 103 ? -0.619 9.315 -8.874 1.00 79.62 103 CYS A O 1
ATOM 834 N N . ASN A 1 104 ? 1.474 8.568 -8.554 1.00 82.31 104 ASN A N 1
ATOM 835 C CA . ASN A 1 104 ? 1.842 8.425 -9.963 1.00 82.31 104 ASN A CA 1
ATOM 836 C C . ASN A 1 104 ? 2.409 7.029 -10.303 1.00 82.31 104 ASN A C 1
ATOM 838 O O . ASN A 1 104 ? 3.182 6.875 -11.241 1.00 82.31 104 ASN A O 1
ATOM 842 N N . SER A 1 105 ? 1.985 5.969 -9.593 1.00 80.88 105 SER A N 1
ATOM 843 C CA . SER A 1 105 ? 2.452 4.578 -9.814 1.00 80.88 105 SER A CA 1
ATOM 844 C C . SER A 1 105 ? 2.310 4.024 -11.240 1.00 80.88 105 SER A C 1
ATOM 846 O O . SER A 1 105 ? 2.837 2.949 -11.519 1.00 80.88 105 SER A O 1
ATOM 848 N N . ILE A 1 106 ? 1.568 4.686 -12.130 1.00 84.56 106 ILE A N 1
ATOM 849 C CA . ILE A 1 106 ? 1.438 4.285 -13.538 1.00 84.56 106 ILE A CA 1
ATOM 850 C C . ILE A 1 106 ? 2.707 4.630 -14.329 1.00 84.56 106 ILE A C 1
ATOM 852 O O . ILE A 1 106 ? 3.096 3.849 -15.189 1.00 84.56 106 ILE A O 1
ATOM 856 N N . GLU A 1 107 ? 3.381 5.734 -14.000 1.00 87.56 107 GLU A N 1
ATOM 857 C CA . GLU A 1 107 ? 4.569 6.236 -14.714 1.00 87.56 107 GLU A CA 1
ATOM 858 C C . GLU A 1 107 ? 5.788 5.314 -14.572 1.00 87.56 107 GLU A C 1
ATOM 860 O O . GLU A 1 107 ? 6.705 5.352 -15.383 1.00 87.56 107 GLU A O 1
ATOM 865 N N . TYR A 1 108 ? 5.776 4.444 -13.562 1.00 89.25 108 TYR A N 1
ATOM 866 C CA . TYR A 1 108 ? 6.886 3.554 -13.218 1.00 89.25 108 TYR A CA 1
ATOM 867 C C . TYR A 1 108 ? 6.733 2.127 -13.773 1.00 89.25 108 TYR A C 1
ATOM 869 O O . TYR A 1 108 ? 7.539 1.245 -13.461 1.00 89.25 108 TYR A O 1
ATOM 877 N N . ARG A 1 109 ? 5.682 1.875 -14.563 1.00 89.12 109 ARG A N 1
ATOM 878 C CA . ARG A 1 109 ? 5.358 0.561 -15.142 1.00 89.12 109 ARG A CA 1
ATOM 879 C C . ARG A 1 109 ? 5.930 0.419 -16.548 1.00 89.12 109 ARG A C 1
ATOM 881 O O . ARG A 1 109 ? 5.915 1.369 -17.326 1.00 89.12 109 ARG A O 1
ATOM 888 N N . ARG A 1 110 ? 6.335 -0.801 -16.896 1.00 89.06 110 ARG A N 1
ATOM 889 C CA . ARG A 1 110 ? 6.589 -1.228 -18.278 1.00 89.06 110 ARG A CA 1
ATOM 890 C C . ARG A 1 110 ? 5.276 -1.462 -19.027 1.00 89.06 110 ARG A C 1
ATOM 892 O O . ARG A 1 110 ? 4.207 -1.598 -18.426 1.00 89.06 110 ARG A O 1
ATOM 899 N N . GLU A 1 111 ? 5.354 -1.564 -20.353 1.00 84.31 111 GLU A N 1
ATOM 900 C CA . GLU A 1 111 ? 4.182 -1.810 -21.206 1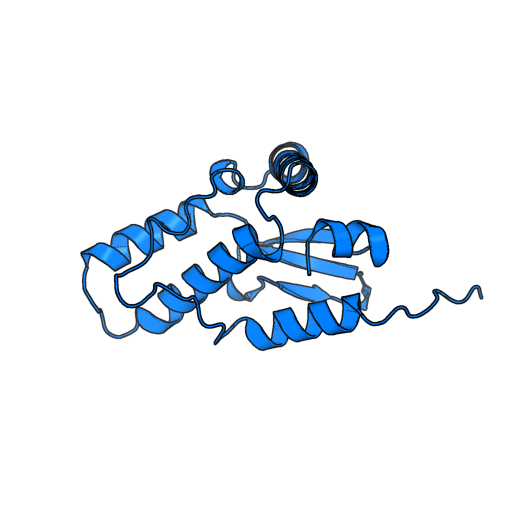.00 84.31 111 GLU A CA 1
ATOM 901 C C . GLU A 1 111 ? 3.451 -3.126 -20.887 1.00 84.31 111 GLU A C 1
ATOM 903 O O . GLU A 1 111 ? 2.230 -3.201 -21.053 1.00 84.31 111 GLU A O 1
ATOM 908 N N . ASP A 1 112 ? 4.171 -4.144 -20.406 1.00 83.50 112 ASP A N 1
ATOM 909 C CA . ASP A 1 112 ? 3.634 -5.443 -19.987 1.00 83.50 112 ASP A CA 1
ATOM 910 C C . ASP A 1 112 ? 3.112 -5.458 -18.535 1.00 83.50 112 ASP A C 1
ATOM 912 O O . ASP A 1 112 ? 2.473 -6.423 -18.121 1.00 83.50 112 ASP A O 1
ATOM 916 N N . GLU A 1 113 ? 3.294 -4.371 -17.776 1.00 86.06 113 GLU A N 1
ATOM 917 C CA . GLU A 1 113 ? 2.947 -4.245 -16.349 1.00 86.06 113 GLU A CA 1
ATOM 918 C C . GLU A 1 113 ? 1.677 -3.401 -16.114 1.00 86.06 113 GLU A C 1
ATOM 920 O O . GLU A 1 113 ? 1.475 -2.818 -15.046 1.00 86.06 113 GLU A O 1
ATOM 925 N N . LYS A 1 114 ? 0.786 -3.312 -17.112 1.00 81.69 114 LYS A N 1
ATOM 926 C CA . LYS A 1 114 ? -0.453 -2.507 -17.029 1.00 81.69 114 LYS A CA 1
ATOM 927 C C . LYS A 1 114 ? -1.326 -2.897 -15.833 1.00 81.69 114 LYS A C 1
ATOM 929 O O . LYS A 1 114 ? -1.865 -2.021 -15.152 1.00 81.69 114 LYS A O 1
ATOM 934 N N . GLU A 1 115 ? -1.412 -4.192 -15.547 1.00 84.94 115 GLU A N 1
ATOM 935 C CA . GLU A 1 115 ? -2.108 -4.746 -14.389 1.00 84.94 115 GLU A CA 1
ATOM 936 C C . GLU A 1 115 ? -1.099 -5.344 -13.402 1.00 84.94 115 GLU A C 1
ATOM 938 O O . GLU A 1 115 ? -0.318 -6.229 -13.753 1.00 84.94 115 GLU A O 1
ATOM 943 N N . ILE A 1 116 ? -1.121 -4.868 -12.153 1.00 88.44 116 ILE A N 1
ATOM 944 C CA . ILE A 1 116 ? -0.234 -5.387 -11.110 1.00 88.44 116 ILE A CA 1
ATOM 945 C C . ILE A 1 116 ? -0.837 -6.671 -10.557 1.00 88.44 116 ILE A C 1
ATOM 947 O O . ILE A 1 116 ? -1.880 -6.658 -9.905 1.00 88.44 116 ILE A O 1
ATOM 951 N N . ARG A 1 117 ? -0.159 -7.788 -10.812 1.00 89.69 117 ARG A N 1
ATOM 952 C CA . ARG A 1 117 ? -0.493 -9.082 -10.217 1.00 89.69 117 ARG A CA 1
ATOM 953 C C . ARG A 1 117 ? 0.156 -9.194 -8.845 1.00 89.69 117 ARG A C 1
ATOM 955 O O . ARG A 1 117 ? 1.339 -8.923 -8.698 1.00 89.69 117 ARG A O 1
ATOM 962 N N . TYR A 1 118 ? -0.602 -9.618 -7.845 1.00 92.25 118 TYR A N 1
ATOM 963 C CA . TYR A 1 118 ? -0.061 -9.844 -6.508 1.00 92.25 118 TYR A CA 1
ATOM 964 C C . TYR A 1 118 ? 0.480 -11.269 -6.388 1.00 92.25 118 TYR A C 1
ATOM 966 O O . TYR A 1 118 ? -0.282 -12.208 -6.163 1.00 92.25 118 TYR A O 1
ATOM 974 N N . HIS A 1 119 ? 1.789 -11.431 -6.552 1.00 91.25 119 HIS A N 1
ATOM 975 C CA . HIS A 1 119 ? 2.499 -12.694 -6.382 1.00 91.25 119 HIS A CA 1
ATOM 976 C C . HIS A 1 119 ? 3.075 -12.851 -4.974 1.00 91.25 119 HIS A C 1
ATOM 978 O O . HIS A 1 119 ? 3.073 -13.959 -4.445 1.00 91.25 119 HIS A O 1
ATOM 984 N N . TYR A 1 120 ? 3.540 -11.764 -4.352 1.00 92.69 120 TYR A N 1
ATOM 985 C CA . TYR A 1 120 ? 4.241 -11.821 -3.062 1.00 92.69 120 TYR A CA 1
ATOM 986 C C . TYR A 1 120 ? 3.403 -11.314 -1.892 1.00 92.69 120 TYR A C 1
ATOM 988 O O . TYR A 1 120 ? 3.585 -11.747 -0.752 1.00 92.69 120 TYR A O 1
ATOM 996 N N . LEU A 1 121 ? 2.505 -10.365 -2.149 1.00 95.69 121 LEU A N 1
ATOM 997 C CA . LEU A 1 121 ? 1.709 -9.715 -1.113 1.00 95.69 121 LEU A CA 1
ATOM 998 C C . LEU A 1 121 ? 0.258 -10.206 -1.050 1.00 95.69 121 LEU A C 1
ATOM 1000 O O . LEU A 1 121 ? -0.473 -9.782 -0.153 1.00 95.69 121 LEU A O 1
ATOM 1004 N N . SER A 1 122 ? -0.156 -11.109 -1.944 1.00 94.75 122 SER A N 1
ATOM 1005 C CA . SER A 1 122 ? -1.520 -11.655 -2.004 1.00 94.75 122 SER A CA 1
ATOM 1006 C C . SER A 1 122 ? -1.959 -12.263 -0.672 1.00 94.75 122 SER A C 1
ATOM 1008 O O . SER A 1 122 ? -2.954 -11.814 -0.109 1.00 94.75 122 SER A O 1
ATOM 1010 N N . ASP A 1 123 ? -1.186 -13.188 -0.103 1.00 94.75 123 ASP A N 1
ATOM 1011 C CA . ASP A 1 123 ? -1.520 -13.845 1.170 1.00 94.75 123 ASP A CA 1
ATOM 1012 C C . ASP A 1 123 ? -1.696 -12.842 2.316 1.00 94.75 123 ASP A C 1
ATOM 1014 O O . ASP A 1 123 ? -2.579 -12.977 3.164 1.00 94.75 123 ASP A O 1
ATOM 1018 N N . ARG A 1 124 ? -0.889 -11.777 2.327 1.00 95.06 124 ARG A N 1
ATOM 1019 C CA . ARG A 1 124 ? -0.947 -10.730 3.358 1.00 95.06 124 ARG A CA 1
ATOM 1020 C C . ARG A 1 124 ? -2.146 -9.816 3.173 1.00 95.06 124 ARG A C 1
ATOM 1022 O O . ARG A 1 124 ? -2.783 -9.437 4.155 1.00 95.06 124 ARG A O 1
ATOM 1029 N N . LEU A 1 125 ? -2.468 -9.473 1.927 1.00 94.06 125 LEU A N 1
ATOM 1030 C CA . LEU A 1 125 ? -3.691 -8.748 1.596 1.00 94.06 125 LEU A CA 1
ATOM 1031 C C . LEU A 1 125 ? -4.922 -9.554 1.995 1.00 94.06 125 LEU A C 1
ATOM 1033 O O . LEU A 1 125 ? -5.826 -8.992 2.610 1.00 94.06 125 LEU A O 1
ATOM 1037 N N . MET A 1 126 ? -4.933 -10.856 1.708 1.00 92.19 126 MET A N 1
ATOM 1038 C CA . MET A 1 126 ? -6.024 -11.753 2.080 1.00 92.19 126 MET A CA 1
ATOM 1039 C C . MET A 1 126 ? -6.141 -11.898 3.598 1.00 92.19 126 MET A C 1
ATOM 1041 O O . MET A 1 126 ? -7.247 -11.801 4.120 1.00 92.19 126 MET A O 1
ATOM 1045 N N . ALA A 1 127 ? -5.029 -12.028 4.328 1.00 90.44 127 ALA A N 1
ATOM 1046 C CA . ALA A 1 127 ? -5.039 -12.052 5.791 1.00 90.44 127 ALA A CA 1
ATOM 1047 C C . ALA A 1 127 ? -5.592 -10.744 6.386 1.00 90.44 127 ALA A C 1
ATOM 1049 O O . ALA A 1 127 ? -6.451 -10.772 7.266 1.00 90.44 127 ALA A O 1
ATOM 1050 N N . LEU A 1 128 ? -5.154 -9.587 5.877 1.00 90.50 128 LEU A N 1
ATOM 1051 C CA . LEU A 1 128 ? -5.689 -8.288 6.296 1.00 90.50 128 LEU A CA 1
ATOM 1052 C C . LEU A 1 128 ? -7.167 -8.125 5.938 1.00 90.50 128 LEU A C 1
ATOM 1054 O O . LEU A 1 128 ? -7.910 -7.502 6.693 1.00 90.50 128 LEU A O 1
ATOM 1058 N N . PHE A 1 129 ? -7.587 -8.641 4.784 1.00 89.12 129 PHE A N 1
ATOM 1059 C CA . PHE A 1 129 ? -8.978 -8.613 4.359 1.00 89.12 129 PHE A CA 1
ATOM 1060 C C . PHE A 1 129 ? -9.842 -9.493 5.260 1.00 89.12 129 PHE A C 1
ATOM 1062 O O . PHE A 1 129 ? -10.832 -8.998 5.784 1.00 89.12 129 PHE A O 1
ATOM 1069 N N . GLY A 1 130 ? -9.422 -10.729 5.533 1.00 87.50 130 GLY A N 1
ATOM 1070 C CA . GLY A 1 130 ? -10.111 -11.638 6.449 1.00 87.50 130 GLY A CA 1
ATOM 1071 C C . GLY A 1 130 ? -10.224 -11.065 7.862 1.00 87.50 130 GLY A C 1
ATOM 1072 O O . GLY A 1 130 ? -11.295 -11.107 8.461 1.00 87.50 130 GLY A O 1
ATOM 1073 N N . GLU A 1 131 ? -9.168 -10.433 8.376 1.00 83.69 131 GLU A N 1
ATOM 1074 C CA . GLU A 1 131 ? -9.231 -9.746 9.671 1.00 83.69 131 GLU A CA 1
ATOM 1075 C C . GLU A 1 131 ? -10.142 -8.502 9.627 1.00 83.69 131 GLU A C 1
ATOM 1077 O O . GLU A 1 131 ? -10.831 -8.190 10.599 1.00 83.69 131 GLU A O 1
ATOM 1082 N N . ALA A 1 132 ? -10.199 -7.805 8.488 1.00 81.06 132 ALA A N 1
ATOM 1083 C CA . ALA A 1 132 ? -11.118 -6.689 8.279 1.00 81.06 132 ALA A CA 1
ATOM 1084 C C . ALA A 1 132 ? -12.584 -7.122 8.046 1.00 81.06 132 ALA A C 1
ATOM 1086 O O . ALA A 1 132 ? -13.507 -6.320 8.195 1.00 81.06 132 ALA A O 1
ATOM 1087 N N . GLU A 1 133 ? -12.834 -8.371 7.665 1.00 81.00 133 GLU A N 1
ATOM 1088 C CA . GLU A 1 133 ? -14.186 -8.926 7.540 1.00 81.00 133 GLU A CA 1
ATOM 1089 C C . GLU A 1 133 ? -14.671 -9.564 8.837 1.00 81.00 133 GLU A C 1
ATOM 1091 O O . GLU A 1 133 ? -15.859 -9.469 9.162 1.00 81.00 133 GLU A O 1
ATOM 1096 N N . ASN A 1 134 ? -13.752 -10.130 9.623 1.00 71.75 134 ASN A N 1
ATOM 1097 C CA . ASN A 1 134 ? -14.021 -10.657 10.950 1.00 71.75 134 ASN A CA 1
ATOM 1098 C C . ASN A 1 134 ? -14.400 -9.520 11.907 1.00 71.75 134 ASN A C 1
ATOM 1100 O O . ASN A 1 134 ? -13.602 -9.004 12.688 1.00 71.75 134 ASN A O 1
ATOM 1104 N N . ARG A 1 135 ? -15.687 -9.164 11.898 1.00 58.06 135 ARG A N 1
ATOM 1105 C CA . ARG A 1 135 ? -16.354 -8.450 12.986 1.00 58.06 135 ARG A CA 1
ATOM 1106 C C . ARG A 1 135 ? -16.410 -9.366 14.207 1.00 58.06 135 ARG A C 1
ATOM 1108 O O . ARG A 1 135 ? -17.493 -9.786 14.598 1.00 58.06 135 ARG A O 1
ATOM 1115 N N . ARG A 1 136 ? -15.282 -9.733 14.819 1.00 54.53 136 ARG A N 1
ATOM 1116 C CA . ARG A 1 136 ? -15.375 -10.304 16.164 1.00 54.53 136 ARG A CA 1
ATOM 1117 C C . ARG A 1 136 ? -15.902 -9.176 17.048 1.00 54.53 136 ARG A C 1
ATOM 1119 O O . ARG A 1 136 ? -15.217 -8.153 17.148 1.00 54.53 136 ARG A O 1
ATOM 1126 N N . PRO A 1 137 ? -17.115 -9.290 17.626 1.00 47.66 137 PRO A N 1
ATOM 1127 C CA . PRO A 1 137 ? -17.517 -8.348 18.648 1.00 47.66 137 PRO A CA 1
ATOM 1128 C C . PRO A 1 137 ? -16.416 -8.430 19.696 1.00 47.66 137 PRO A C 1
ATOM 1130 O O . PRO A 1 137 ? -16.045 -9.523 20.130 1.00 47.66 137 PRO A O 1
ATOM 1133 N N . HIS A 1 138 ? -15.812 -7.298 20.038 1.00 50.66 138 HIS A N 1
ATOM 1134 C CA . HIS A 1 138 ? -15.025 -7.231 21.254 1.00 50.66 138 HIS A CA 1
ATOM 1135 C C . HIS A 1 138 ? -16.032 -7.417 22.387 1.00 50.66 138 HIS A C 1
ATOM 1137 O O . HIS A 1 138 ? -16.627 -6.456 22.862 1.00 50.66 138 HIS A O 1
ATOM 1143 N N . GLY A 1 139 ? -16.318 -8.687 22.684 1.00 38.12 139 GLY A N 1
ATOM 1144 C CA . GLY A 1 139 ? -17.122 -9.115 23.803 1.00 38.12 139 GLY A CA 1
ATOM 1145 C C . GLY A 1 139 ? -16.465 -8.546 25.040 1.00 38.12 139 GLY A C 1
ATOM 1146 O O . GLY A 1 139 ? -15.318 -8.865 25.349 1.00 38.12 139 GLY A O 1
ATOM 1147 N N . THR A 1 140 ? -17.190 -7.624 25.653 1.00 40.22 140 THR A N 1
ATOM 1148 C CA . THR A 1 140 ? -17.099 -7.268 27.059 1.00 40.22 140 THR A CA 1
ATOM 1149 C C . THR A 1 140 ? -16.867 -8.528 27.885 1.00 40.22 140 THR A C 1
ATOM 1151 O O . THR A 1 140 ? -17.711 -9.426 27.868 1.00 40.22 140 THR A O 1
ATOM 1154 N N . TRP A 1 141 ? -15.717 -8.579 28.553 1.00 37.34 141 TRP A N 1
ATOM 1155 C CA . TRP A 1 141 ? -15.549 -9.345 29.782 1.00 37.34 141 TRP A CA 1
ATOM 1156 C C . TRP A 1 141 ? -15.955 -8.450 30.947 1.00 37.34 141 TRP A C 1
ATOM 1158 O O . TRP A 1 141 ? -15.642 -7.237 30.866 1.00 37.34 141 TRP A O 1
#

Organism: NCBI:txid1392246

Radius of gyration: 15.67 Å; chains: 1; bounding box: 36×29×51 Å

Foldseek 3Di:
DALCLLCPVVVADEAEDCDLLQALPADPVRSYGYAHFQLVVLLVLLQVDQPPPDDVPSCVVVLSSLVNLCCLDPVHQDPDPVSLVVVVCCCVPVVGDPCSSVNDSVVSDDPVPNDRDDPNCVVSVVVSVVSSVPPPPPDDD